Protein AF-A0A2S6R4U3-F1 (afdb_monomer_lite)

pLDDT: mean 77.29, std 13.21, range [31.88, 93.56]

Secondary structure (DSSP, 8-state):
-------------TTT---HHHHHHHHHHHHHHHHHHHHHHHHS--HHHHHHHHHHHHHHHHHHHHHHHHHHHHTGGGS-HHHHHHHHHHHHHHHHHTT-S-HHHHHHHHHHHHHHHHHHHHHT--S-GGGHHHHHHTT-------TTHHHHHHHHHHHHHHHHTTS--

Structure (mmCIF, N/CA/C/O backbone):
data_AF-A0A2S6R4U3-F1
#
_entry.id   AF-A0A2S6R4U3-F1
#
loop_
_atom_site.group_PDB
_atom_site.id
_atom_site.type_symbol
_atom_site.label_atom_id
_atom_site.label_alt_id
_atom_site.label_comp_id
_atom_site.label_asym_id
_atom_site.label_entity_id
_atom_site.label_seq_id
_atom_site.pdbx_PDB_ins_code
_atom_site.Cartn_x
_atom_site.Cartn_y
_atom_site.Cartn_z
_atom_site.occupancy
_atom_site.B_iso_or_equiv
_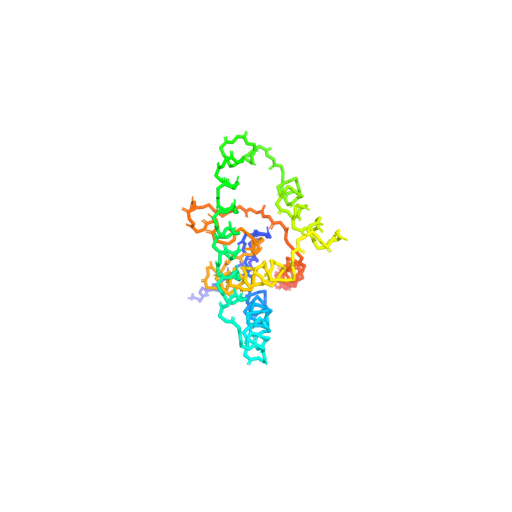atom_site.auth_seq_id
_atom_site.auth_comp_id
_atom_site.auth_asym_id
_atom_site.auth_atom_id
_atom_site.pdbx_PDB_model_num
ATOM 1 N N . MET A 1 1 ? -10.192 -17.487 46.327 1.00 31.88 1 MET A N 1
ATOM 2 C CA . MET A 1 1 ? -10.113 -16.227 45.561 1.00 31.88 1 MET A CA 1
ATOM 3 C C . MET A 1 1 ? -9.470 -16.550 44.224 1.00 31.88 1 MET A C 1
ATOM 5 O O . MET A 1 1 ? -8.256 -16.615 44.138 1.00 31.88 1 MET A O 1
ATOM 9 N N . THR A 1 2 ? -10.274 -16.887 43.222 1.00 35.16 2 THR A N 1
ATOM 10 C CA . THR A 1 2 ? -9.815 -17.095 41.843 1.00 35.16 2 THR A CA 1
ATOM 11 C C . THR A 1 2 ? -10.273 -15.881 41.056 1.00 35.16 2 THR A C 1
ATOM 13 O O . THR A 1 2 ? -11.458 -15.754 40.759 1.00 35.16 2 THR A O 1
ATOM 16 N N . GLU A 1 3 ? -9.352 -14.949 40.816 1.00 35.72 3 GLU A N 1
ATOM 17 C CA . GLU A 1 3 ? -9.583 -13.791 39.958 1.00 35.72 3 GLU A CA 1
ATOM 18 C C . GLU A 1 3 ? -9.960 -14.281 38.557 1.00 35.72 3 GLU A C 1
ATOM 20 O O . GLU A 1 3 ? -9.136 -14.820 37.818 1.00 35.72 3 GLU A O 1
ATOM 25 N N . SER A 1 4 ? -11.227 -14.107 38.181 1.00 36.34 4 SER A N 1
ATOM 26 C CA . SER A 1 4 ? -11.626 -14.157 36.783 1.00 36.34 4 SER A CA 1
ATOM 27 C C . SER A 1 4 ? -11.006 -12.942 36.102 1.00 36.34 4 SER A C 1
ATOM 29 O O . SER A 1 4 ? -11.525 -11.828 36.206 1.00 36.34 4 SER A O 1
ATOM 31 N N . VAL A 1 5 ? -9.877 -13.145 35.426 1.00 39.72 5 VAL A N 1
ATOM 32 C CA . VAL A 1 5 ? -9.269 -12.153 34.537 1.00 39.72 5 VAL A CA 1
ATOM 33 C C . VAL A 1 5 ? -10.202 -11.981 33.336 1.00 39.72 5 VAL A C 1
ATOM 35 O O . VAL A 1 5 ? -10.016 -12.562 32.269 1.00 39.72 5 VAL A O 1
ATOM 38 N N . GLY A 1 6 ? -11.261 -11.199 33.538 1.00 39.72 6 GLY A N 1
ATOM 39 C CA . GLY A 1 6 ? -12.131 -10.680 32.499 1.00 39.72 6 GLY A CA 1
ATOM 40 C C . GLY A 1 6 ? -11.353 -9.661 31.683 1.00 39.72 6 GLY A C 1
ATOM 41 O O . GLY A 1 6 ? -11.493 -8.454 31.866 1.00 39.72 6 GLY A O 1
ATOM 42 N N . THR A 1 7 ? -10.505 -10.141 30.777 1.00 41.16 7 THR A N 1
ATOM 43 C CA . THR A 1 7 ? -10.024 -9.301 29.685 1.00 41.16 7 THR A CA 1
ATOM 44 C C . THR A 1 7 ? -11.225 -9.048 28.788 1.00 41.16 7 THR A C 1
ATOM 46 O O . THR A 1 7 ? -11.660 -9.908 28.027 1.00 41.16 7 THR A O 1
ATOM 49 N N . LYS A 1 8 ? -11.824 -7.863 28.937 1.00 44.28 8 LYS A N 1
ATOM 50 C CA . LYS A 1 8 ? -12.808 -7.322 28.001 1.00 44.28 8 LYS A CA 1
ATOM 51 C C . LYS A 1 8 ? -12.129 -7.320 26.626 1.00 44.28 8 LYS A C 1
ATOM 53 O O . LYS A 1 8 ? -11.331 -6.433 26.333 1.00 44.28 8 LYS A O 1
ATOM 58 N N . ASN A 1 9 ? -12.361 -8.364 25.829 1.00 53.69 9 ASN A N 1
ATOM 59 C CA . ASN A 1 9 ? -11.807 -8.512 24.486 1.00 53.69 9 ASN A CA 1
ATOM 60 C C . ASN A 1 9 ? -12.477 -7.466 23.593 1.00 53.69 9 ASN A C 1
ATOM 62 O O . ASN A 1 9 ? -13.443 -7.755 22.905 1.00 53.69 9 ASN A O 1
ATOM 66 N N . SER A 1 10 ? -12.009 -6.222 23.661 1.00 61.38 10 SER A N 1
ATOM 67 C CA . SER A 1 10 ? -12.409 -5.161 22.747 1.00 61.38 10 SER A CA 1
ATOM 68 C C . SER A 1 10 ? -11.423 -5.130 21.590 1.00 61.38 10 SER A C 1
ATOM 70 O O . SER A 1 10 ? -10.214 -5.027 21.790 1.00 61.38 10 SER A O 1
ATOM 72 N N . TYR A 1 11 ? -11.951 -5.171 20.370 1.00 60.03 11 TYR A N 1
ATOM 73 C CA . TYR A 1 11 ? -11.194 -5.132 19.117 1.00 60.03 11 TYR A CA 1
ATOM 74 C C . TYR A 1 11 ? -10.374 -3.832 18.913 1.00 60.03 11 TYR A C 1
ATOM 76 O O . TYR A 1 11 ? -9.572 -3.718 17.988 1.00 60.03 11 TYR A O 1
ATOM 84 N N . GLY A 1 12 ? -10.548 -2.823 19.775 1.00 69.38 12 GLY A N 1
ATOM 85 C CA . GLY A 1 12 ? -9.866 -1.535 19.666 1.00 69.38 12 GLY A CA 1
ATOM 86 C C . GLY A 1 12 ? -10.467 -0.620 18.588 1.00 69.38 12 GLY A C 1
ATOM 87 O O . GLY A 1 12 ? -11.661 -0.683 18.254 1.00 69.38 12 GLY A O 1
ATOM 88 N N . LYS A 1 13 ? -9.654 0.307 18.064 1.00 75.19 13 LYS A N 1
ATOM 89 C CA . LYS A 1 13 ? -10.090 1.339 17.112 1.00 75.19 13 LYS A CA 1
ATOM 90 C C . LYS A 1 13 ? -9.928 0.860 15.668 1.00 75.19 13 LYS A C 1
ATOM 92 O O . LYS A 1 13 ? -8.813 0.640 15.197 1.00 75.19 13 LYS A O 1
ATOM 97 N N . LEU A 1 14 ? -11.049 0.792 14.946 1.00 71.19 14 LEU A N 1
ATOM 98 C CA . LEU A 1 14 ? -11.085 0.457 13.520 1.00 71.19 14 LEU A CA 1
ATOM 99 C C . LEU A 1 14 ? -10.210 1.429 12.711 1.00 71.19 14 LEU A C 1
ATOM 101 O O . LEU A 1 14 ? -10.216 2.636 12.968 1.00 71.19 14 LEU A O 1
ATOM 105 N N . GLY A 1 15 ? -9.450 0.912 11.745 1.00 65.25 15 GLY A N 1
ATOM 106 C CA . GLY A 1 15 ? -8.516 1.720 10.957 1.00 65.25 15 GLY A CA 1
ATOM 107 C C . GLY A 1 15 ? -7.185 2.011 11.650 1.00 65.25 15 GLY A C 1
ATOM 108 O O . GLY A 1 15 ? -6.356 2.718 11.086 1.00 65.25 15 GLY A O 1
ATOM 109 N N . ARG A 1 16 ? -6.967 1.494 12.864 1.00 71.25 16 ARG A N 1
ATOM 110 C CA . ARG A 1 16 ? -5.705 1.620 13.607 1.00 71.25 16 ARG A CA 1
ATOM 111 C C . ARG A 1 16 ? -5.246 0.274 14.150 1.00 71.25 16 ARG A C 1
ATOM 113 O O . ARG A 1 16 ? -4.087 -0.094 13.961 1.00 71.25 16 ARG A O 1
ATOM 120 N N . ASP A 1 17 ? -6.161 -0.428 14.803 1.00 75.88 17 ASP A N 1
ATOM 121 C CA . ASP A 1 17 ? -5.947 -1.724 15.431 1.00 75.88 17 ASP A CA 1
ATOM 122 C C . ASP A 1 17 ? -6.459 -2.836 14.497 1.00 75.88 17 ASP A C 1
ATOM 124 O O . ASP A 1 17 ? -7.393 -2.622 13.721 1.00 75.88 17 ASP A O 1
ATOM 128 N N . VAL A 1 18 ? -5.798 -3.994 14.526 1.00 78.19 18 VAL A N 1
ATOM 129 C CA . VAL A 1 18 ? -6.072 -5.131 13.636 1.00 78.19 18 VAL A CA 1
ATOM 130 C C . VAL A 1 18 ? -6.165 -6.414 14.449 1.00 78.19 18 VAL A C 1
ATOM 132 O O . VAL A 1 18 ? -5.306 -6.674 15.299 1.00 78.19 18 VAL A O 1
ATOM 135 N N . GLY A 1 19 ? -7.196 -7.212 14.185 1.00 80.69 19 GLY A N 1
ATOM 136 C CA . GLY A 1 19 ? -7.331 -8.547 14.745 1.00 80.69 19 GLY A CA 1
ATOM 137 C C . GLY A 1 19 ? -6.413 -9.562 14.067 1.00 80.69 19 GLY A C 1
ATOM 138 O O . GLY A 1 19 ? -5.579 -9.231 13.220 1.00 80.69 19 GLY A O 1
ATOM 139 N N . ILE A 1 20 ? -6.500 -10.822 14.483 1.00 83.56 20 ILE A N 1
ATOM 140 C CA . ILE A 1 20 ? -5.581 -11.852 13.997 1.00 83.56 20 ILE A CA 1
ATOM 141 C C . ILE A 1 20 ? -5.901 -12.237 12.553 1.00 83.56 20 ILE A C 1
ATOM 143 O O . ILE A 1 20 ? -4.976 -12.422 11.759 1.00 83.56 20 ILE A O 1
ATOM 147 N N . VAL A 1 21 ? -7.189 -12.279 12.198 1.00 83.19 21 VAL A N 1
ATOM 148 C CA . VAL A 1 21 ? -7.649 -12.619 10.846 1.00 83.19 21 VAL A CA 1
ATOM 149 C C . VAL A 1 21 ? -7.255 -11.512 9.876 1.00 83.19 21 VAL A C 1
ATOM 151 O O . VAL A 1 21 ? -6.610 -11.783 8.859 1.00 83.19 21 VAL A O 1
ATOM 154 N N . GLY A 1 22 ? -7.541 -10.255 10.232 1.00 80.12 22 GLY A N 1
ATOM 155 C CA . GLY A 1 22 ? -7.121 -9.091 9.453 1.00 80.12 22 GLY A CA 1
ATOM 156 C C . GLY A 1 22 ? -5.604 -9.016 9.255 1.00 80.12 22 GLY A C 1
ATOM 157 O O . GLY A 1 22 ? -5.134 -8.551 8.212 1.00 80.12 22 GLY A O 1
ATOM 158 N N . ARG A 1 23 ? -4.810 -9.511 10.216 1.00 84.56 23 ARG A N 1
ATOM 159 C CA . ARG A 1 23 ? -3.348 -9.585 10.090 1.00 84.56 23 ARG A CA 1
ATOM 160 C C . ARG A 1 23 ? -2.946 -10.590 9.016 1.00 84.56 23 ARG A C 1
ATOM 162 O O . ARG A 1 23 ? -2.276 -10.213 8.058 1.00 84.56 23 ARG A O 1
ATOM 169 N N . TRP A 1 24 ? -3.362 -11.847 9.154 1.00 87.38 24 TRP A N 1
ATOM 170 C CA . TRP A 1 24 ? -2.993 -12.913 8.216 1.00 87.38 24 TRP A CA 1
ATOM 171 C C . TRP A 1 24 ? -3.461 -12.628 6.789 1.00 87.38 24 TRP A C 1
ATOM 173 O O . TRP A 1 24 ? -2.694 -12.840 5.855 1.00 87.38 24 TRP A O 1
ATOM 183 N N . MET A 1 25 ? -4.652 -12.047 6.615 1.00 86.38 25 MET A N 1
ATOM 184 C CA . MET A 1 25 ? -5.132 -11.625 5.295 1.00 86.38 25 MET A CA 1
ATOM 185 C C . MET A 1 25 ? -4.185 -10.631 4.616 1.00 86.38 25 MET A C 1
ATOM 187 O O . MET A 1 25 ? -3.872 -10.796 3.439 1.00 86.38 25 MET A O 1
ATOM 191 N N . ARG A 1 26 ? -3.657 -9.641 5.348 1.00 87.44 26 ARG A N 1
ATOM 192 C CA . ARG A 1 26 ? -2.667 -8.697 4.799 1.00 87.44 26 ARG A CA 1
ATOM 193 C C . ARG A 1 26 ? -1.380 -9.401 4.374 1.00 87.44 26 ARG A C 1
ATOM 195 O O . ARG A 1 26 ? -0.830 -9.057 3.335 1.00 87.44 26 ARG A O 1
ATOM 202 N N . LEU A 1 27 ? -0.924 -10.402 5.129 1.00 89.31 27 LEU A N 1
ATOM 203 C CA . LEU A 1 27 ? 0.253 -11.188 4.752 1.00 89.31 27 LEU A CA 1
ATOM 204 C C . LEU A 1 27 ? 0.004 -12.001 3.474 1.00 89.31 27 LEU A C 1
ATOM 206 O O . LEU A 1 27 ? 0.838 -11.972 2.576 1.00 89.31 27 LEU A O 1
ATOM 210 N N . CYS A 1 28 ? -1.146 -12.672 3.364 1.00 91.06 28 CYS A N 1
ATOM 211 C CA . CYS A 1 28 ? -1.500 -13.462 2.183 1.00 91.06 28 CYS A CA 1
ATOM 212 C C . CYS A 1 28 ? -1.659 -12.586 0.934 1.00 91.06 28 CYS A C 1
ATOM 214 O O . CYS A 1 28 ? -1.054 -12.871 -0.096 1.00 91.06 28 CYS A O 1
ATOM 216 N N . VAL A 1 29 ? -2.427 -11.495 1.027 1.00 89.38 29 VAL A N 1
ATOM 217 C CA . VAL A 1 29 ? -2.643 -10.565 -0.094 1.00 89.38 29 VAL A CA 1
ATOM 218 C C . VAL A 1 29 ? -1.339 -9.862 -0.467 1.00 89.38 29 VAL A C 1
ATOM 220 O O . VAL A 1 29 ? -0.995 -9.784 -1.644 1.00 89.38 29 VAL A O 1
ATOM 223 N N . GLY A 1 30 ? -0.574 -9.397 0.524 1.00 89.62 30 GLY A N 1
ATOM 224 C CA . GLY A 1 30 ? 0.719 -8.764 0.292 1.00 89.62 30 GLY A CA 1
ATOM 225 C C . GLY A 1 30 ? 1.717 -9.708 -0.375 1.00 89.62 30 GLY A C 1
ATOM 226 O O . GLY A 1 30 ? 2.343 -9.340 -1.366 1.00 89.62 30 GLY A O 1
ATOM 227 N N . GLY A 1 31 ? 1.803 -10.949 0.111 1.00 91.12 31 GLY A N 1
ATOM 228 C CA . GLY A 1 31 ? 2.629 -11.999 -0.480 1.00 91.12 31 GLY A CA 1
ATOM 229 C C . GLY A 1 31 ? 2.212 -12.352 -1.908 1.00 91.12 31 GLY A C 1
ATOM 230 O O . GLY A 1 31 ? 3.076 -12.478 -2.769 1.00 91.12 31 GLY A O 1
ATOM 231 N N . ALA A 1 32 ? 0.909 -12.437 -2.190 1.00 92.25 32 ALA A N 1
ATOM 232 C CA . ALA A 1 32 ? 0.401 -12.694 -3.536 1.00 92.25 32 ALA A CA 1
ATOM 233 C C . ALA A 1 32 ? 0.758 -11.566 -4.519 1.00 92.25 32 ALA A C 1
ATOM 235 O O . ALA A 1 32 ? 1.176 -11.844 -5.641 1.00 92.25 32 ALA A O 1
ATOM 236 N N . LEU A 1 33 ? 0.656 -10.301 -4.097 1.00 91.75 33 LEU A N 1
ATOM 237 C CA . LEU A 1 33 ? 1.026 -9.152 -4.929 1.00 91.75 33 LEU A CA 1
ATOM 238 C C . LEU A 1 33 ? 2.528 -9.112 -5.221 1.00 91.75 33 LEU A C 1
ATOM 240 O O . LEU A 1 33 ? 2.927 -9.000 -6.379 1.00 91.75 33 LEU A O 1
ATOM 244 N N . VAL A 1 34 ? 3.364 -9.246 -4.186 1.00 93.12 34 VAL A N 1
ATOM 245 C CA . VAL A 1 34 ? 4.827 -9.273 -4.348 1.00 93.12 34 VAL A CA 1
ATOM 246 C C . VAL A 1 34 ? 5.246 -10.470 -5.203 1.00 93.12 34 VAL A C 1
ATOM 248 O O . VAL A 1 34 ? 6.003 -10.310 -6.159 1.00 93.12 34 VAL A O 1
ATOM 251 N N . GLY A 1 35 ? 4.710 -11.655 -4.907 1.00 91.38 35 GLY A N 1
ATOM 252 C CA . GLY A 1 35 ? 4.970 -12.879 -5.659 1.00 91.38 35 GLY A CA 1
ATOM 253 C C . GLY A 1 35 ? 4.547 -12.769 -7.122 1.00 91.38 35 GLY A C 1
ATOM 254 O O . GLY A 1 35 ? 5.308 -13.170 -7.995 1.00 91.38 35 GLY A O 1
ATOM 255 N N . GLY A 1 36 ? 3.393 -12.160 -7.407 1.00 90.88 36 GLY A N 1
ATOM 256 C CA . GLY A 1 36 ? 2.922 -11.921 -8.771 1.00 90.88 36 GLY A CA 1
ATOM 257 C C . GLY A 1 36 ? 3.851 -11.007 -9.572 1.00 90.88 36 GLY A C 1
ATOM 258 O O . GLY A 1 36 ? 4.158 -11.306 -10.725 1.00 90.88 36 GLY A O 1
ATOM 259 N N . VAL A 1 37 ? 4.360 -9.929 -8.964 1.00 91.00 37 VAL A N 1
ATOM 260 C CA . VAL A 1 37 ? 5.330 -9.033 -9.619 1.00 91.00 37 VAL A CA 1
ATOM 261 C C . VAL A 1 37 ? 6.660 -9.748 -9.876 1.00 91.00 37 VAL A C 1
ATOM 263 O O . VAL A 1 37 ? 7.194 -9.654 -10.980 1.00 91.00 37 VAL A O 1
ATOM 266 N N . ILE A 1 38 ? 7.173 -10.502 -8.898 1.00 90.69 38 ILE A N 1
ATOM 267 C CA . ILE A 1 38 ? 8.417 -11.276 -9.045 1.00 90.69 38 ILE A CA 1
ATOM 268 C C . ILE A 1 38 ? 8.267 -12.350 -10.127 1.00 90.69 38 ILE A C 1
ATOM 270 O O . ILE A 1 38 ? 9.152 -12.503 -10.964 1.00 90.69 38 ILE A O 1
ATOM 274 N N . TYR A 1 39 ? 7.144 -13.068 -10.137 1.00 91.31 39 TYR A N 1
ATOM 275 C CA . TYR A 1 39 ? 6.859 -14.101 -11.128 1.00 91.31 39 TYR A CA 1
ATOM 276 C C . TYR A 1 39 ? 6.845 -13.528 -12.548 1.00 91.31 39 TYR A C 1
ATOM 278 O O . TYR A 1 39 ? 7.487 -14.078 -13.439 1.00 91.31 39 TYR A O 1
ATOM 286 N N . GLN A 1 40 ? 6.198 -12.376 -12.748 1.00 87.06 40 GLN A N 1
ATOM 287 C CA . GLN A 1 40 ? 6.199 -11.700 -14.047 1.00 87.06 40 GLN A CA 1
ATOM 288 C C . GLN A 1 40 ? 7.601 -11.236 -14.460 1.00 87.06 40 GLN A C 1
ATOM 290 O O . GLN A 1 40 ? 8.004 -11.438 -15.603 1.00 87.06 40 GLN A O 1
ATOM 295 N N . ALA A 1 41 ? 8.381 -10.677 -13.531 1.00 86.62 41 ALA A N 1
ATOM 296 C CA . ALA A 1 41 ? 9.765 -10.289 -13.805 1.00 86.62 41 ALA A CA 1
ATOM 297 C C . ALA A 1 41 ? 10.660 -11.492 -14.166 1.00 86.62 41 ALA A C 1
ATOM 299 O O . ALA A 1 41 ? 11.582 -11.350 -14.966 1.00 86.62 41 ALA A O 1
ATOM 300 N N . ALA A 1 42 ? 10.379 -12.672 -13.604 1.00 88.38 42 ALA A N 1
ATOM 301 C CA . ALA A 1 42 ? 11.098 -13.907 -13.905 1.00 88.38 42 ALA A CA 1
ATOM 302 C C . ALA A 1 42 ? 10.720 -14.508 -15.270 1.00 88.38 42 ALA A C 1
ATOM 304 O O . ALA A 1 42 ? 11.579 -15.089 -15.930 1.00 88.38 42 ALA A O 1
ATOM 305 N N . LEU A 1 43 ? 9.462 -14.363 -15.704 1.00 88.44 43 LEU A N 1
ATOM 306 C CA . LEU A 1 43 ? 9.006 -14.833 -17.018 1.00 88.44 43 LEU A CA 1
ATOM 307 C C . LEU A 1 43 ? 9.580 -14.008 -18.173 1.00 88.44 43 LEU A C 1
ATOM 309 O O . LEU A 1 43 ? 9.879 -14.555 -19.232 1.00 88.44 43 LEU A O 1
ATOM 313 N N . THR A 1 44 ? 9.743 -12.700 -17.976 1.00 82.38 44 THR A N 1
ATOM 314 C CA . THR A 1 44 ? 10.296 -11.789 -18.987 1.00 82.38 44 THR A CA 1
ATOM 315 C C . THR A 1 44 ? 11.499 -11.035 -18.417 1.00 82.38 44 THR A C 1
ATOM 317 O O . THR A 1 44 ? 11.379 -9.852 -18.080 1.00 82.38 44 THR A O 1
ATOM 320 N N . PRO A 1 45 ? 12.660 -11.702 -18.275 1.00 80.25 45 PRO A N 1
ATOM 321 C CA . PRO A 1 45 ? 13.838 -11.093 -17.679 1.00 80.25 45 PRO A CA 1
ATOM 322 C C . PRO A 1 45 ? 14.365 -9.982 -18.589 1.00 80.25 45 PRO A C 1
ATOM 324 O O . PRO A 1 45 ? 14.858 -10.224 -19.689 1.00 80.25 45 PRO A O 1
ATOM 327 N N . SER A 1 46 ? 14.252 -8.743 -18.120 1.00 88.19 46 SER A N 1
ATOM 328 C CA . SER A 1 46 ? 14.751 -7.558 -18.811 1.00 88.19 46 SER A CA 1
ATOM 329 C C . SER A 1 46 ? 15.382 -6.607 -17.805 1.00 88.19 46 SER A C 1
ATOM 331 O O . SER A 1 46 ? 14.720 -6.125 -16.885 1.00 88.19 46 SER A O 1
ATOM 333 N N . THR A 1 47 ? 16.672 -6.319 -17.985 1.00 87.88 47 THR A N 1
ATOM 334 C CA . THR A 1 47 ? 17.423 -5.429 -17.093 1.00 87.88 47 THR A CA 1
ATOM 335 C C . THR A 1 47 ? 16.815 -4.032 -17.068 1.00 87.88 47 THR A C 1
ATOM 337 O O . THR A 1 47 ? 16.698 -3.447 -15.995 1.00 87.88 47 THR A O 1
ATOM 340 N N . THR A 1 48 ? 16.362 -3.526 -18.222 1.00 88.94 48 THR A N 1
ATOM 341 C CA . THR A 1 48 ? 15.731 -2.203 -18.325 1.00 88.94 48 THR A CA 1
ATOM 342 C C . THR A 1 48 ? 14.404 -2.160 -17.573 1.00 88.94 48 THR A C 1
ATOM 344 O O . THR A 1 48 ? 14.191 -1.254 -16.769 1.00 88.94 48 THR A O 1
ATOM 347 N N . ALA A 1 49 ? 13.557 -3.181 -17.737 1.00 85.50 49 ALA A N 1
ATOM 348 C CA . ALA A 1 49 ? 12.279 -3.275 -17.032 1.00 85.50 49 ALA A CA 1
ATOM 349 C C . ALA A 1 49 ? 12.466 -3.382 -15.510 1.00 85.50 49 ALA A C 1
ATOM 351 O O . ALA A 1 49 ? 11.731 -2.754 -14.752 1.00 85.50 49 ALA A O 1
ATOM 352 N N . ILE A 1 50 ? 13.478 -4.129 -15.053 1.00 88.56 50 ILE A N 1
ATOM 353 C CA . ILE A 1 50 ? 13.813 -4.243 -13.627 1.00 88.56 50 ILE A CA 1
ATOM 354 C C . ILE A 1 50 ? 14.302 -2.897 -13.078 1.00 88.56 50 ILE A C 1
ATOM 356 O O . ILE A 1 50 ? 13.874 -2.489 -11.997 1.00 88.56 50 ILE A O 1
ATOM 360 N N . THR A 1 51 ? 15.161 -2.180 -13.811 1.00 90.44 51 THR A N 1
ATOM 361 C CA . THR A 1 51 ? 15.618 -0.849 -13.385 1.00 90.44 51 THR A CA 1
ATOM 362 C C . THR A 1 51 ? 14.485 0.172 -13.345 1.00 90.44 51 THR A C 1
ATOM 364 O O . THR A 1 51 ? 14.382 0.912 -12.370 1.00 90.44 51 THR A O 1
ATOM 367 N N . GLU A 1 52 ? 13.594 0.189 -14.339 1.00 89.81 52 GLU A N 1
ATOM 368 C CA . GLU A 1 52 ? 12.415 1.062 -14.335 1.00 89.81 52 GLU A CA 1
ATOM 369 C C . GLU A 1 52 ? 11.481 0.739 -13.170 1.00 89.81 52 GLU A C 1
ATOM 371 O O . GLU A 1 52 ? 11.052 1.643 -12.455 1.00 89.81 52 GLU A O 1
ATOM 376 N N . LEU A 1 53 ? 11.210 -0.548 -12.931 1.00 91.31 53 LEU A N 1
ATOM 377 C CA . LEU A 1 53 ? 10.406 -1.007 -11.802 1.00 91.31 53 LEU A CA 1
ATOM 378 C C . LEU A 1 53 ? 11.001 -0.525 -10.474 1.00 91.31 53 LEU A C 1
ATOM 380 O O . LEU A 1 53 ? 10.274 0.003 -9.633 1.00 91.31 53 LEU A O 1
ATOM 384 N N . ALA A 1 54 ? 12.316 -0.669 -10.294 1.00 90.81 54 ALA A N 1
ATOM 385 C CA . ALA A 1 54 ? 13.013 -0.222 -9.092 1.00 90.81 54 ALA A CA 1
ATOM 386 C C . ALA A 1 54 ? 12.930 1.302 -8.912 1.00 90.81 54 ALA A C 1
ATOM 388 O O . ALA A 1 54 ? 12.671 1.773 -7.803 1.00 90.81 54 ALA A O 1
ATOM 389 N N . LEU A 1 55 ? 13.091 2.075 -9.991 1.00 93.56 55 LEU A N 1
ATOM 390 C CA . LEU A 1 55 ? 12.974 3.535 -9.966 1.00 93.56 55 LEU A CA 1
ATOM 391 C C . LEU A 1 55 ? 11.548 3.990 -9.646 1.00 93.56 55 LEU A C 1
ATOM 393 O O . LEU A 1 55 ? 11.364 4.839 -8.776 1.00 93.56 55 LEU A O 1
ATOM 397 N N . TYR A 1 56 ? 10.531 3.406 -10.283 1.00 92.19 56 TYR A N 1
ATOM 398 C CA . TYR A 1 56 ? 9.130 3.715 -9.993 1.00 92.19 56 TYR A CA 1
ATOM 399 C C . TYR A 1 56 ? 8.729 3.306 -8.579 1.00 92.19 56 TYR A C 1
ATOM 401 O O . TYR A 1 56 ? 7.996 4.038 -7.908 1.00 92.19 56 TYR A O 1
ATOM 409 N N . PHE A 1 57 ? 9.233 2.171 -8.094 1.00 91.06 57 PHE A N 1
ATOM 410 C CA . PHE A 1 57 ? 9.023 1.743 -6.719 1.00 91.06 57 PHE A CA 1
ATOM 411 C C . PHE A 1 57 ? 9.656 2.739 -5.746 1.00 91.06 57 PHE A C 1
ATOM 413 O O . PHE A 1 57 ? 8.977 3.196 -4.831 1.00 91.06 57 PHE A O 1
ATOM 420 N N . ALA A 1 58 ? 10.911 3.141 -5.969 1.00 90.75 58 ALA A N 1
ATOM 421 C CA . ALA A 1 58 ? 11.597 4.135 -5.145 1.00 90.75 58 ALA A CA 1
ATOM 422 C C . ALA A 1 58 ? 10.890 5.501 -5.179 1.00 90.75 58 ALA A C 1
ATOM 424 O O . ALA A 1 58 ? 10.707 6.129 -4.135 1.00 90.75 58 ALA A O 1
ATOM 425 N N . ALA A 1 59 ? 10.427 5.935 -6.353 1.00 90.12 59 ALA A N 1
ATOM 426 C CA . ALA A 1 59 ? 9.657 7.163 -6.512 1.00 90.12 59 ALA A CA 1
ATOM 427 C C . ALA A 1 59 ? 8.334 7.102 -5.734 1.00 90.12 59 ALA A C 1
ATOM 429 O O . ALA A 1 59 ? 8.016 8.030 -4.996 1.00 90.12 59 ALA A O 1
ATOM 430 N N . THR A 1 60 ? 7.597 5.992 -5.826 1.00 87.00 60 THR A N 1
ATOM 431 C CA . THR A 1 60 ? 6.343 5.776 -5.080 1.00 87.00 60 THR A CA 1
ATOM 432 C C . THR A 1 60 ? 6.600 5.733 -3.572 1.00 87.00 60 THR A C 1
ATOM 434 O O . THR A 1 60 ? 5.910 6.395 -2.793 1.00 87.00 60 THR A O 1
ATOM 437 N N . LEU A 1 61 ? 7.648 5.012 -3.165 1.00 86.94 61 LEU A N 1
ATOM 438 C CA . LEU A 1 61 ? 8.102 4.894 -1.784 1.00 86.94 61 LEU A CA 1
ATOM 439 C C . LEU A 1 61 ? 8.505 6.245 -1.191 1.00 86.94 61 LEU A C 1
ATOM 441 O O . LEU A 1 61 ? 8.301 6.437 -0.001 1.00 86.94 61 LEU A O 1
ATOM 445 N N . GLY A 1 62 ? 9.052 7.170 -1.984 1.00 84.75 62 GLY A N 1
ATOM 446 C CA . GLY A 1 62 ? 9.371 8.533 -1.554 1.00 84.75 62 GLY A CA 1
ATOM 447 C C . GLY A 1 62 ? 8.170 9.483 -1.591 1.00 84.75 62 GLY A C 1
ATOM 448 O O . GLY A 1 62 ? 7.981 10.281 -0.670 1.00 84.75 62 GLY A O 1
ATOM 449 N N . ALA A 1 63 ? 7.325 9.374 -2.618 1.00 85.62 63 ALA A N 1
ATOM 450 C CA . ALA A 1 63 ? 6.186 10.259 -2.840 1.00 85.62 63 ALA A CA 1
ATOM 451 C C . ALA A 1 63 ? 5.134 10.147 -1.731 1.00 85.62 63 ALA A C 1
ATOM 453 O O . ALA A 1 63 ? 4.678 11.172 -1.229 1.00 85.62 63 ALA A O 1
ATOM 454 N N . TYR A 1 64 ? 4.778 8.933 -1.295 1.00 80.38 64 TYR A N 1
ATOM 455 C CA . TYR A 1 64 ? 3.769 8.744 -0.243 1.00 80.38 64 TYR A CA 1
ATOM 456 C C . TYR A 1 64 ? 4.188 9.342 1.113 1.00 80.38 64 TYR A C 1
ATOM 458 O O . TYR A 1 64 ? 3.410 10.110 1.687 1.00 80.38 64 TYR A O 1
ATOM 466 N N . PRO A 1 65 ? 5.403 9.082 1.637 1.00 80.06 65 PRO A N 1
ATOM 467 C CA . PRO A 1 65 ? 5.913 9.753 2.825 1.00 80.06 65 PRO A CA 1
ATOM 468 C C . PRO A 1 65 ? 6.019 11.266 2.655 1.00 80.06 65 PRO A C 1
ATOM 470 O O . PRO A 1 65 ? 5.562 11.989 3.537 1.00 80.06 65 PRO A O 1
ATOM 473 N N . ALA A 1 66 ? 6.547 11.759 1.530 1.00 82.06 66 ALA A N 1
ATOM 474 C CA . ALA A 1 66 ? 6.662 13.195 1.277 1.00 82.06 66 ALA A CA 1
ATOM 475 C C . ALA A 1 66 ? 5.288 13.884 1.261 1.00 82.06 66 ALA A C 1
ATOM 477 O O . ALA A 1 66 ? 5.091 14.888 1.947 1.00 82.06 66 ALA A O 1
ATOM 4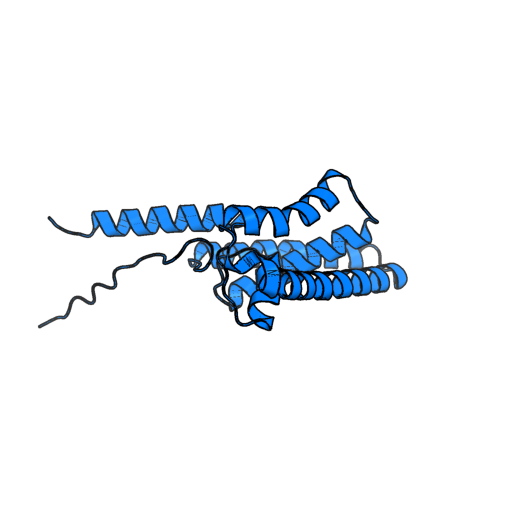78 N N . ALA A 1 67 ? 4.310 13.302 0.563 1.00 79.12 67 ALA A N 1
ATOM 479 C CA . ALA A 1 67 ? 2.932 13.777 0.551 1.00 79.12 67 ALA A CA 1
ATOM 480 C C . ALA A 1 67 ? 2.331 13.741 1.961 1.00 79.12 67 ALA A C 1
ATOM 482 O O . ALA A 1 67 ? 1.769 14.733 2.415 1.00 79.12 67 ALA A O 1
ATOM 483 N N . SER A 1 68 ? 2.509 12.644 2.701 1.00 73.38 68 SER A N 1
ATOM 484 C CA . SER A 1 68 ? 2.003 12.530 4.074 1.00 73.38 68 SER A CA 1
ATOM 485 C C . SER A 1 68 ? 2.655 13.523 5.047 1.00 73.38 68 SER A C 1
ATOM 487 O O . SER A 1 68 ? 1.991 13.987 5.970 1.00 73.38 68 SER A O 1
ATOM 489 N N . LEU A 1 69 ? 3.916 13.906 4.825 1.00 76.31 69 LEU A N 1
ATOM 490 C CA . LEU A 1 69 ? 4.635 14.928 5.589 1.00 76.31 69 LEU A CA 1
ATOM 491 C C . LEU A 1 69 ? 4.096 16.329 5.306 1.00 76.31 69 LEU A C 1
ATOM 493 O O . LEU A 1 69 ? 3.762 17.069 6.234 1.00 76.31 69 LEU A O 1
ATOM 497 N N . LEU A 1 70 ? 4.001 16.679 4.022 1.00 76.69 70 LEU A N 1
ATOM 498 C CA . LEU A 1 70 ? 3.512 17.974 3.551 1.00 76.69 70 LEU A CA 1
ATOM 499 C C . LEU A 1 70 ? 2.049 18.186 3.949 1.00 76.69 70 LEU A C 1
ATOM 501 O O . LEU A 1 70 ? 1.712 19.182 4.592 1.00 76.69 70 LEU A O 1
ATOM 505 N N . LEU A 1 71 ? 1.186 17.212 3.652 1.00 71.12 71 LEU A N 1
ATOM 506 C CA . LEU A 1 71 ? -0.228 17.264 4.017 1.00 71.12 71 LEU A CA 1
ATOM 507 C C . LEU A 1 71 ? -0.439 17.079 5.524 1.00 71.12 71 LEU A C 1
ATOM 509 O O . LEU A 1 71 ? -1.377 17.648 6.082 1.00 71.12 71 LEU A O 1
ATOM 513 N N . GLY A 1 72 ? 0.427 16.315 6.196 1.00 65.25 72 GLY A N 1
ATOM 514 C CA . GLY A 1 72 ? 0.405 16.087 7.642 1.00 65.25 72 GLY A CA 1
ATOM 515 C C . GLY A 1 72 ? 0.583 17.371 8.436 1.00 65.25 72 GLY A C 1
ATOM 516 O O . GLY A 1 72 ? -0.141 17.597 9.406 1.00 65.25 72 GLY A O 1
ATOM 517 N N . ARG A 1 73 ? 1.499 18.233 7.980 1.00 63.16 73 ARG A N 1
ATOM 518 C CA . ARG A 1 73 ? 1.747 19.551 8.574 1.00 63.16 73 ARG A CA 1
ATOM 519 C C . ARG A 1 73 ? 0.644 20.569 8.280 1.00 63.16 73 ARG A C 1
ATOM 521 O O . ARG A 1 73 ? 0.389 21.412 9.131 1.00 63.16 73 ARG A O 1
ATOM 528 N N . LEU A 1 74 ? 0.002 20.505 7.111 1.00 61.06 74 LEU A N 1
ATOM 529 C CA . LEU A 1 74 ? -0.907 21.566 6.655 1.00 61.06 74 LEU A CA 1
ATOM 530 C C . LEU A 1 74 ? -2.400 21.273 6.884 1.00 61.06 74 LEU A C 1
ATOM 532 O O . LEU A 1 74 ? -3.139 22.180 7.259 1.00 61.06 74 LEU A O 1
ATOM 536 N N . PHE A 1 75 ? -2.864 20.036 6.679 1.00 61.62 75 PHE A N 1
ATOM 537 C CA . PHE A 1 75 ? -4.304 19.758 6.560 1.00 61.62 75 PHE A CA 1
ATOM 538 C C . PHE A 1 75 ? -4.781 18.493 7.276 1.00 61.62 75 PHE A C 1
ATOM 540 O O . PHE A 1 75 ? -5.846 18.521 7.898 1.00 61.62 75 PHE A O 1
ATOM 547 N N . LEU A 1 76 ? -4.014 17.396 7.263 1.00 58.22 76 LEU A N 1
ATOM 548 C CA . LEU A 1 76 ? -4.528 16.095 7.713 1.00 58.22 76 LEU A CA 1
ATOM 549 C C . LEU A 1 76 ? -4.973 16.123 9.176 1.00 58.22 76 LEU A C 1
ATOM 551 O O . LEU A 1 76 ? -6.020 15.564 9.478 1.00 58.22 76 LEU A O 1
ATOM 555 N N . ALA A 1 77 ? -4.269 16.825 10.071 1.00 61.81 77 ALA A N 1
ATOM 556 C CA . ALA A 1 77 ? -4.618 16.886 11.494 1.00 61.81 77 ALA A CA 1
ATOM 557 C C . ALA A 1 77 ? -6.067 17.344 11.763 1.00 61.81 77 ALA A C 1
ATOM 559 O O . ALA A 1 77 ? -6.691 16.836 12.693 1.00 61.81 77 ALA A O 1
ATOM 560 N N . LYS A 1 78 ? -6.622 18.228 10.920 1.00 65.44 78 LYS A N 1
ATOM 561 C CA . LYS A 1 78 ? -7.992 18.759 11.050 1.00 65.44 78 LYS A CA 1
ATOM 562 C C . LYS A 1 78 ? -9.041 17.981 10.246 1.00 65.44 78 LYS A C 1
ATOM 564 O O . LYS A 1 78 ? -10.233 18.193 10.434 1.00 65.44 78 LYS A O 1
ATOM 569 N N . MET A 1 79 ? -8.619 17.089 9.349 1.00 67.69 79 MET A N 1
ATOM 570 C CA . MET A 1 79 ? -9.520 16.352 8.459 1.00 67.69 79 MET A CA 1
ATOM 571 C C . MET A 1 79 ? -10.094 15.111 9.142 1.00 67.69 79 MET A C 1
ATOM 573 O O . MET A 1 79 ? -9.371 14.378 9.827 1.00 67.69 79 MET A O 1
ATOM 577 N N . ASN A 1 80 ? -11.380 14.846 8.896 1.00 72.94 80 ASN A N 1
ATOM 578 C CA . ASN A 1 80 ? -12.025 13.598 9.295 1.00 72.94 80 ASN A CA 1
ATOM 579 C C . ASN A 1 80 ? -11.431 12.398 8.526 1.00 72.94 80 ASN A C 1
ATOM 581 O O . ASN A 1 80 ? -10.794 12.545 7.480 1.00 72.94 80 ASN A O 1
ATOM 585 N N . THR A 1 81 ? -11.631 11.188 9.046 1.00 70.00 81 THR A N 1
ATOM 586 C CA . THR A 1 81 ? -11.034 9.961 8.495 1.00 70.00 81 THR A CA 1
ATOM 587 C C . THR A 1 81 ? -11.407 9.693 7.030 1.00 70.00 81 THR A C 1
ATOM 589 O O . THR A 1 81 ? -10.573 9.202 6.267 1.00 70.00 81 THR A O 1
ATOM 592 N N . TRP A 1 82 ? -12.623 10.050 6.612 1.00 70.69 82 TRP A N 1
ATOM 593 C CA . TRP A 1 82 ? -13.091 9.869 5.235 1.00 70.69 82 TRP A CA 1
ATOM 594 C C . TRP A 1 82 ? -12.351 10.762 4.246 1.00 70.69 82 TRP A C 1
ATOM 596 O O . TRP A 1 82 ? -11.909 10.288 3.204 1.00 70.69 82 TRP A O 1
ATOM 606 N N . LEU A 1 83 ? -12.142 12.030 4.594 1.00 73.31 83 LEU A N 1
ATOM 607 C CA . LEU A 1 83 ? -11.448 12.970 3.724 1.00 73.31 83 LEU A CA 1
ATOM 608 C C . LEU A 1 83 ? -9.956 12.629 3.615 1.00 73.31 83 LEU A C 1
ATOM 610 O O . LEU A 1 83 ? -9.389 12.710 2.530 1.00 73.31 83 LEU A O 1
ATOM 614 N N . ARG A 1 84 ? -9.331 12.152 4.705 1.00 71.69 84 ARG A N 1
ATOM 615 C CA . ARG A 1 84 ? -7.961 11.604 4.648 1.00 71.69 84 ARG A CA 1
ATOM 616 C C . ARG A 1 84 ? -7.876 10.401 3.712 1.00 71.69 84 ARG A C 1
ATOM 618 O O . ARG A 1 84 ? -6.950 10.310 2.919 1.00 71.69 84 ARG A O 1
ATOM 625 N N . THR A 1 85 ? -8.856 9.503 3.795 1.00 72.44 85 THR A N 1
ATOM 626 C CA . THR A 1 85 ? -8.949 8.329 2.920 1.00 72.44 85 THR A CA 1
ATOM 627 C C . THR A 1 85 ? -9.078 8.748 1.459 1.00 72.44 85 THR A C 1
ATOM 629 O O . THR A 1 85 ? -8.299 8.294 0.631 1.00 72.44 85 THR A O 1
ATOM 632 N N . ALA A 1 86 ? -9.998 9.666 1.152 1.00 77.25 86 ALA A N 1
ATOM 633 C CA . ALA A 1 86 ? -10.206 10.160 -0.204 1.00 77.25 86 ALA A CA 1
ATOM 634 C C . ALA A 1 86 ? -8.934 10.792 -0.778 1.00 77.25 86 ALA A C 1
ATOM 636 O O . ALA A 1 86 ? -8.539 10.461 -1.885 1.00 77.25 86 ALA A O 1
ATOM 637 N N . VAL A 1 87 ? -8.240 11.640 -0.018 1.00 78.31 87 VAL A N 1
ATOM 638 C CA . VAL A 1 87 ? -7.022 12.308 -0.502 1.00 78.31 87 VAL A CA 1
ATOM 639 C C . VAL A 1 87 ? -5.876 11.330 -0.766 1.00 78.31 87 VAL A C 1
ATOM 641 O O . VAL A 1 87 ? -5.109 11.528 -1.703 1.00 78.31 87 VAL A O 1
ATOM 644 N N . LEU A 1 88 ? -5.757 10.275 0.038 1.00 76.94 88 LEU A N 1
ATOM 645 C CA . LEU A 1 88 ? -4.682 9.294 -0.100 1.00 76.94 88 LEU A CA 1
ATOM 646 C C . LEU A 1 88 ? -4.984 8.227 -1.156 1.00 76.94 88 LEU A C 1
ATOM 648 O O . LEU A 1 88 ? -4.070 7.765 -1.832 1.00 76.94 88 LEU A O 1
ATOM 652 N N . LEU A 1 89 ? -6.254 7.844 -1.302 1.00 79.44 89 LEU A N 1
ATOM 653 C CA . LEU A 1 89 ? -6.681 6.782 -2.206 1.00 79.44 89 LEU A CA 1
ATOM 654 C C . LEU A 1 89 ? -7.083 7.309 -3.589 1.00 79.44 89 LEU A C 1
ATOM 656 O O . LEU A 1 89 ? -6.924 6.587 -4.566 1.00 79.44 89 LEU A O 1
ATOM 660 N N . ALA A 1 90 ? -7.571 8.549 -3.713 1.00 81.81 90 ALA A N 1
ATOM 661 C CA . ALA A 1 90 ? -8.014 9.097 -4.998 1.00 81.81 90 ALA A CA 1
ATOM 662 C C . ALA A 1 90 ? -6.907 9.144 -6.063 1.00 81.81 90 ALA A C 1
ATOM 664 O O . ALA A 1 90 ? -7.195 8.744 -7.189 1.00 81.81 90 ALA A O 1
ATOM 665 N N . PRO A 1 91 ? -5.653 9.548 -5.765 1.00 83.38 91 PRO A N 1
ATOM 666 C CA . PRO A 1 91 ? -4.583 9.506 -6.760 1.00 83.38 91 PRO A CA 1
ATOM 667 C C . PRO A 1 91 ? -4.317 8.080 -7.248 1.00 83.38 91 PRO A C 1
ATOM 669 O O . PRO A 1 91 ? -4.179 7.847 -8.444 1.00 83.38 91 PRO A O 1
ATOM 672 N N . LEU A 1 92 ? -4.316 7.115 -6.325 1.00 84.56 92 LEU A N 1
ATOM 673 C CA . LEU A 1 92 ? -4.137 5.702 -6.643 1.00 84.56 92 LEU A CA 1
ATOM 674 C C . LEU A 1 92 ? -5.283 5.177 -7.518 1.00 84.56 92 LEU A C 1
ATOM 676 O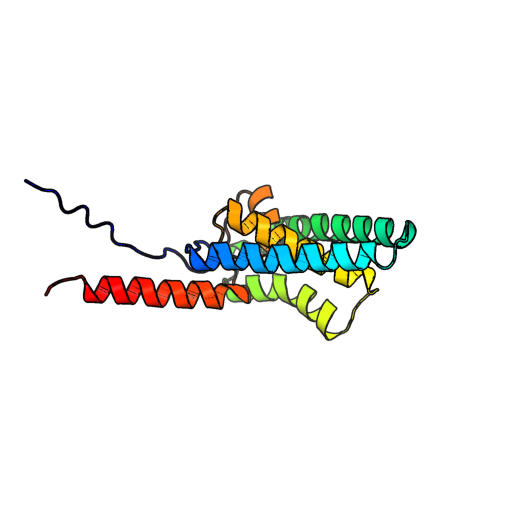 O . LEU A 1 92 ? -5.046 4.552 -8.548 1.00 84.56 92 LEU A O 1
ATOM 680 N N . ALA A 1 93 ? -6.524 5.468 -7.128 1.00 84.19 93 ALA A N 1
ATOM 681 C CA . ALA A 1 93 ? -7.715 5.083 -7.871 1.00 84.19 93 ALA A CA 1
ATOM 682 C C . ALA A 1 93 ? -7.733 5.710 -9.271 1.00 84.19 93 ALA A C 1
ATOM 684 O O . ALA A 1 93 ? -8.070 5.025 -10.229 1.00 84.19 93 ALA A O 1
ATOM 685 N N . ALA A 1 94 ? -7.319 6.973 -9.407 1.00 85.69 94 ALA A N 1
ATOM 686 C CA . ALA A 1 94 ? -7.216 7.648 -10.695 1.00 85.69 94 ALA A CA 1
ATOM 687 C C . ALA A 1 94 ? -6.166 6.992 -11.602 1.00 85.69 94 ALA A C 1
ATOM 689 O O . ALA A 1 94 ? -6.445 6.768 -12.777 1.00 85.69 94 ALA A O 1
ATOM 690 N N . VAL A 1 95 ? -4.996 6.626 -11.062 1.00 87.25 95 VAL A N 1
ATOM 691 C CA . VAL A 1 95 ? -3.962 5.915 -11.831 1.00 87.25 95 VAL A CA 1
ATOM 692 C C . VAL A 1 95 ? -4.520 4.626 -12.432 1.00 87.25 95 VAL A C 1
ATOM 694 O O . VAL A 1 95 ? -4.397 4.424 -13.636 1.00 87.25 95 VAL A O 1
ATOM 697 N N . PHE A 1 96 ? -5.204 3.801 -11.636 1.00 85.56 96 PHE A N 1
ATOM 698 C CA . PHE A 1 96 ? -5.765 2.542 -12.131 1.00 85.56 96 PHE A CA 1
ATOM 699 C C . PHE A 1 96 ? -7.001 2.724 -13.025 1.00 85.56 96 PHE A C 1
ATOM 701 O O . PHE A 1 96 ? -7.128 2.023 -14.024 1.00 85.56 96 PHE A O 1
ATOM 708 N N . ALA A 1 97 ? -7.903 3.655 -12.702 1.00 87.31 97 ALA A N 1
ATOM 709 C CA . ALA A 1 97 ? -9.141 3.866 -13.457 1.00 87.31 97 ALA A CA 1
ATOM 710 C C . ALA A 1 97 ? -8.890 4.456 -14.851 1.00 87.31 97 ALA A C 1
ATOM 712 O O . ALA A 1 97 ? -9.565 4.083 -15.807 1.00 87.31 97 ALA A O 1
ATOM 713 N N . PHE A 1 98 ? -7.911 5.355 -14.970 1.00 89.25 98 PHE A N 1
ATOM 714 C CA . PHE A 1 98 ? -7.551 6.001 -16.233 1.00 89.25 98 PHE A CA 1
ATOM 715 C C . PHE A 1 98 ? -6.324 5.366 -16.907 1.00 89.25 98 PHE A C 1
ATOM 717 O O . PHE A 1 98 ? -5.861 5.889 -17.916 1.00 89.25 98 PHE A O 1
ATOM 724 N N . GLN A 1 99 ? -5.797 4.261 -16.358 1.00 86.50 99 GLN A N 1
ATOM 725 C CA . GLN A 1 99 ? -4.570 3.589 -16.812 1.00 86.50 99 GLN A CA 1
ATOM 726 C C . GLN A 1 99 ? -3.408 4.568 -17.044 1.00 86.50 99 GLN A C 1
ATOM 728 O O . GLN A 1 99 ? -2.753 4.569 -18.087 1.00 86.50 99 GLN A O 1
ATOM 733 N N . LEU A 1 100 ? -3.170 5.449 -16.070 1.00 86.75 100 LEU A N 1
ATOM 734 C CA . LEU A 1 100 ? -2.149 6.485 -16.189 1.00 86.75 100 LEU A CA 1
ATOM 735 C C . LEU A 1 100 ? -0.756 5.885 -16.003 1.00 86.75 100 LEU A C 1
ATOM 737 O O . LEU A 1 100 ? -0.382 5.458 -14.912 1.00 86.75 100 LEU A O 1
ATOM 741 N N . GLY A 1 101 ? 0.046 5.951 -17.061 1.00 86.69 101 GLY A N 1
ATOM 742 C CA . GLY A 1 101 ? 1.447 5.548 -17.040 1.00 86.69 101 GLY A CA 1
ATOM 743 C C . GLY A 1 101 ? 1.690 4.127 -17.560 1.00 86.69 101 GLY A C 1
ATOM 744 O O . GLY A 1 101 ? 0.761 3.406 -17.922 1.00 86.69 101 GLY A O 1
ATOM 745 N N . PRO A 1 102 ? 2.965 3.722 -17.650 1.00 89.69 102 PRO A N 1
ATOM 746 C CA . PRO A 1 102 ? 3.344 2.446 -18.244 1.00 89.69 102 PRO A CA 1
ATOM 747 C C . PRO A 1 102 ? 2.947 1.251 -17.366 1.00 89.69 102 PRO A C 1
ATOM 749 O O . PRO A 1 102 ? 2.702 1.368 -16.164 1.00 89.69 102 PRO A O 1
ATOM 752 N N . HIS A 1 103 ? 2.925 0.053 -17.950 1.00 87.94 103 HIS A N 1
ATOM 753 C CA . HIS A 1 103 ? 2.625 -1.179 -17.210 1.00 87.94 103 HIS A CA 1
ATOM 754 C C . HIS A 1 103 ? 3.606 -1.417 -16.043 1.00 87.94 103 HIS A C 1
ATOM 756 O O . HIS A 1 103 ? 3.203 -1.834 -14.957 1.00 87.94 103 HIS A O 1
ATOM 762 N N . THR A 1 104 ? 4.885 -1.079 -16.235 1.00 88.44 104 THR A N 1
ATOM 763 C CA . THR A 1 104 ? 5.933 -1.151 -15.202 1.00 88.44 104 THR A CA 1
ATOM 764 C C . THR A 1 104 ? 5.630 -0.253 -13.999 1.00 88.44 104 THR A C 1
ATOM 766 O O . THR A 1 104 ? 5.891 -0.644 -12.861 1.00 88.44 104 THR A O 1
ATOM 769 N N . PHE A 1 105 ? 4.998 0.905 -14.214 1.00 89.00 105 PHE A N 1
ATOM 770 C CA . PHE A 1 105 ? 4.563 1.794 -13.134 1.00 89.00 105 PHE A CA 1
ATOM 771 C C . PHE A 1 105 ? 3.434 1.173 -12.299 1.00 89.00 105 PHE A C 1
ATOM 773 O O . PHE A 1 105 ? 3.504 1.164 -11.070 1.00 89.00 105 PHE A O 1
ATOM 780 N N . HIS A 1 106 ? 2.438 0.563 -12.946 1.00 89.75 106 HIS A N 1
ATOM 781 C CA . HIS A 1 106 ? 1.369 -0.154 -12.246 1.00 89.75 106 HIS A CA 1
ATOM 782 C C . HIS A 1 106 ? 1.915 -1.331 -11.419 1.00 89.75 106 HIS A C 1
ATOM 784 O O . HIS A 1 106 ? 1.514 -1.522 -10.270 1.00 89.75 106 HIS A O 1
ATOM 790 N N . GLN A 1 107 ? 2.881 -2.084 -11.956 1.00 89.88 107 GLN A N 1
ATOM 791 C CA . GLN A 1 107 ? 3.557 -3.155 -11.215 1.00 89.88 107 GLN A CA 1
ATOM 792 C C . GLN A 1 107 ? 4.346 -2.624 -10.012 1.00 89.88 107 GLN A C 1
ATOM 794 O O . GLN A 1 107 ? 4.298 -3.235 -8.945 1.00 89.88 107 GLN A O 1
ATOM 799 N N . ALA A 1 108 ? 5.016 -1.476 -10.141 1.00 90.81 108 ALA A N 1
ATOM 800 C CA . ALA A 1 108 ? 5.718 -0.838 -9.029 1.00 90.81 108 ALA A CA 1
ATOM 801 C C . ALA A 1 108 ? 4.761 -0.427 -7.900 1.00 90.81 108 ALA A C 1
ATOM 803 O O . ALA A 1 108 ? 5.067 -0.628 -6.724 1.00 90.81 108 ALA A O 1
ATOM 804 N N . ILE A 1 109 ? 3.581 0.095 -8.248 1.00 89.56 109 ILE A N 1
ATOM 805 C CA . ILE A 1 109 ? 2.529 0.433 -7.284 1.00 89.56 109 ILE A CA 1
ATOM 806 C C . ILE A 1 109 ? 2.013 -0.821 -6.570 1.00 89.56 109 ILE A C 1
ATOM 808 O O . ILE A 1 109 ? 1.893 -0.822 -5.345 1.00 89.56 109 ILE A O 1
ATOM 812 N N . LEU A 1 110 ? 1.730 -1.899 -7.307 1.00 90.44 110 LEU A N 1
ATOM 813 C CA . LEU A 1 110 ? 1.281 -3.165 -6.716 1.00 90.44 110 LEU A CA 1
ATOM 814 C C . LEU A 1 110 ? 2.348 -3.773 -5.803 1.00 90.44 110 LEU A C 1
ATOM 816 O O . LEU A 1 110 ? 2.022 -4.264 -4.723 1.00 90.44 110 LEU A O 1
ATOM 820 N N . LEU A 1 111 ? 3.620 -3.685 -6.196 1.00 92.19 111 LEU A N 1
ATOM 821 C CA . LEU A 1 111 ? 4.751 -4.101 -5.373 1.00 92.19 111 LEU A CA 1
ATOM 822 C C . LEU A 1 111 ? 4.829 -3.270 -4.087 1.00 92.19 111 LEU A C 1
ATOM 824 O O . LEU A 1 111 ? 4.960 -3.827 -3.000 1.00 92.19 111 LEU A O 1
ATOM 828 N N . TYR A 1 112 ? 4.684 -1.947 -4.193 1.00 90.12 112 TYR A N 1
ATOM 829 C CA . TYR A 1 112 ? 4.632 -1.038 -3.050 1.00 90.12 112 TYR A CA 1
ATOM 830 C C . TYR A 1 112 ? 3.484 -1.379 -2.094 1.00 90.12 112 TYR A C 1
ATOM 832 O O . TYR A 1 112 ? 3.708 -1.486 -0.885 1.00 90.12 112 TYR A O 1
ATOM 840 N N . ILE A 1 113 ? 2.279 -1.617 -2.616 1.00 88.44 113 ILE A N 1
ATOM 841 C CA . ILE A 1 113 ? 1.116 -2.037 -1.825 1.00 88.44 113 ILE A CA 1
ATOM 842 C C . ILE A 1 113 ? 1.392 -3.383 -1.149 1.00 88.44 113 ILE A C 1
ATOM 844 O O . ILE A 1 113 ? 1.184 -3.521 0.056 1.00 88.44 113 ILE A O 1
ATOM 848 N N . GLY A 1 114 ? 1.910 -4.359 -1.895 1.00 88.88 114 GLY A N 1
ATOM 849 C CA . GLY A 1 114 ? 2.202 -5.694 -1.385 1.00 88.88 114 GLY A CA 1
ATOM 850 C C . GLY A 1 114 ? 3.214 -5.678 -0.240 1.00 88.88 114 GLY A C 1
ATOM 851 O O . GLY A 1 114 ? 2.951 -6.223 0.833 1.00 88.88 114 GLY A O 1
ATOM 852 N N . VAL A 1 115 ? 4.330 -4.967 -0.419 1.00 89.62 115 VAL A N 1
ATOM 853 C CA . VAL A 1 115 ? 5.334 -4.755 0.634 1.00 89.62 115 VAL A CA 1
ATOM 854 C C . VAL A 1 115 ? 4.706 -4.047 1.836 1.00 89.62 115 VAL A C 1
ATOM 856 O O . VAL A 1 115 ? 4.871 -4.485 2.975 1.00 89.62 115 VAL A O 1
ATOM 859 N N . SER A 1 116 ? 3.913 -3.004 1.602 1.00 87.12 116 SER A N 1
ATOM 860 C CA . SER A 1 116 ? 3.243 -2.248 2.662 1.00 87.12 116 SER A CA 1
ATOM 861 C C . SER A 1 116 ? 2.260 -3.093 3.485 1.00 87.12 116 SER A C 1
ATOM 863 O O . SER A 1 116 ? 2.136 -2.890 4.700 1.00 87.12 116 SER A O 1
ATOM 865 N N . LEU A 1 117 ? 1.585 -4.063 2.865 1.00 85.75 117 LEU A N 1
ATOM 866 C CA . LEU A 1 117 ? 0.701 -5.019 3.537 1.00 85.75 117 LEU A CA 1
ATOM 867 C C . LEU A 1 117 ? 1.474 -6.004 4.416 1.00 85.75 117 LEU A C 1
ATOM 869 O O . LEU A 1 117 ? 1.090 -6.237 5.565 1.00 85.75 117 LEU A O 1
ATOM 873 N N . ILE A 1 118 ? 2.603 -6.512 3.920 1.00 88.44 118 ILE A N 1
ATOM 874 C CA . ILE A 1 118 ? 3.507 -7.370 4.694 1.00 88.44 118 ILE A CA 1
ATOM 875 C C . ILE A 1 118 ? 4.036 -6.606 5.916 1.00 88.44 118 ILE A C 1
ATOM 877 O O . ILE A 1 118 ? 3.981 -7.110 7.036 1.00 88.44 118 ILE A O 1
ATOM 881 N N . PHE A 1 119 ? 4.454 -5.348 5.755 1.00 85.25 119 PHE A N 1
ATOM 882 C CA . PHE A 1 119 ? 4.850 -4.507 6.891 1.00 85.25 119 PHE A CA 1
ATOM 883 C C . PHE A 1 119 ? 3.703 -4.273 7.884 1.00 85.25 119 PHE A C 1
ATOM 885 O O . PHE A 1 119 ? 3.916 -4.296 9.099 1.00 85.25 119 PHE A O 1
ATOM 892 N N . SER A 1 120 ? 2.474 -4.100 7.392 1.00 81.62 120 SER A N 1
ATOM 893 C CA . SER A 1 120 ? 1.287 -3.928 8.241 1.00 81.62 120 SER A CA 1
ATOM 894 C C . SER A 1 120 ? 1.023 -5.152 9.126 1.00 81.62 120 SER A C 1
ATOM 896 O O . SER A 1 120 ? 0.607 -4.988 10.277 1.00 81.62 120 SER A O 1
ATOM 898 N N . PHE A 1 121 ? 1.335 -6.363 8.640 1.00 83.88 121 PHE A N 1
ATOM 899 C CA . PHE A 1 121 ? 1.285 -7.590 9.441 1.00 83.88 121 PHE A CA 1
ATOM 900 C C . PHE A 1 121 ? 2.226 -7.513 10.650 1.00 83.88 121 PHE A C 1
ATOM 902 O O . PHE A 1 121 ? 1.794 -7.748 11.781 1.00 83.88 121 PHE A O 1
ATOM 909 N N . PHE A 1 122 ? 3.489 -7.134 10.438 1.00 84.00 122 PHE A N 1
ATOM 910 C CA . PHE A 1 122 ? 4.480 -7.053 11.517 1.00 84.00 122 PHE A CA 1
ATOM 911 C C . PHE A 1 122 ? 4.177 -5.925 12.508 1.00 84.00 122 PHE A C 1
ATOM 913 O O . PHE A 1 122 ? 4.307 -6.107 13.718 1.00 84.00 122 PHE A O 1
ATOM 920 N N . MET A 1 123 ? 3.703 -4.776 12.020 1.00 79.81 123 MET A N 1
ATOM 921 C CA . MET A 1 123 ? 3.394 -3.615 12.863 1.00 79.81 123 MET A CA 1
ATOM 922 C C . MET A 1 123 ? 2.065 -3.722 13.623 1.00 79.81 123 MET A C 1
ATOM 924 O O . MET A 1 123 ? 1.779 -2.863 14.470 1.00 79.81 123 MET A O 1
ATOM 928 N N . ARG A 1 124 ? 1.255 -4.753 13.329 1.00 79.38 124 ARG A N 1
ATOM 929 C CA . ARG A 1 124 ? -0.130 -4.898 13.809 1.00 79.38 124 ARG A CA 1
ATOM 930 C C . ARG A 1 124 ? -0.935 -3.625 13.530 1.00 79.38 124 ARG A C 1
ATOM 932 O O . ARG A 1 124 ? -1.541 -3.051 14.434 1.00 79.38 124 ARG A O 1
ATOM 939 N N . TYR A 1 125 ? -0.860 -3.145 12.291 1.00 75.25 125 TYR A N 1
ATOM 940 C CA . TYR A 1 125 ? -1.503 -1.906 11.866 1.00 75.25 125 TYR A CA 1
ATOM 941 C C . TYR A 1 125 ? -2.734 -2.201 11.004 1.00 75.25 125 TYR A C 1
ATOM 943 O O . TYR A 1 125 ? -2.626 -2.862 9.973 1.00 75.25 125 TYR A O 1
ATOM 951 N N . GLY A 1 126 ? -3.894 -1.705 11.443 1.00 67.50 126 GLY A N 1
ATOM 952 C CA . GLY A 1 126 ? -5.195 -1.891 10.785 1.00 67.50 126 GLY A CA 1
ATOM 953 C C . GLY A 1 126 ? -5.627 -0.736 9.879 1.00 67.50 126 GLY A C 1
ATOM 954 O O . GLY A 1 126 ? -6.805 -0.619 9.559 1.00 67.50 126 GLY A O 1
ATOM 955 N N . GLY A 1 127 ? -4.718 0.181 9.541 1.00 73.69 127 GLY A N 1
ATOM 956 C CA . GLY A 1 127 ? -5.006 1.299 8.640 1.00 73.69 127 GLY A CA 1
ATOM 957 C C . GLY A 1 127 ? -4.754 0.960 7.172 1.00 73.69 127 GLY A C 1
ATOM 958 O O . GLY A 1 127 ? -4.512 -0.194 6.819 1.00 73.69 127 GLY A O 1
ATOM 959 N N . CYS A 1 128 ? -4.769 1.994 6.328 1.00 75.50 128 CYS A N 1
ATOM 960 C CA . CYS A 1 128 ? -4.433 1.866 4.911 1.00 75.50 128 CYS A CA 1
ATOM 961 C C . CYS A 1 128 ? -3.032 1.309 4.662 1.00 75.50 128 CYS A C 1
ATOM 963 O O . CYS A 1 128 ? -2.062 1.801 5.246 1.00 75.50 128 CYS A O 1
ATOM 965 N N . GLU A 1 129 ? -2.923 0.388 3.703 1.00 74.50 129 GLU A N 1
ATOM 966 C CA . GLU A 1 129 ? -1.662 -0.154 3.197 1.00 74.50 129 GLU A CA 1
ATOM 967 C C . GLU A 1 129 ? -0.697 0.957 2.781 1.00 74.50 129 GLU A C 1
ATOM 969 O O . GLU A 1 129 ? 0.424 1.006 3.267 1.00 74.50 129 GLU A O 1
ATOM 974 N N . VAL A 1 130 ? -1.165 1.943 2.016 1.00 74.25 130 VAL A N 1
ATOM 975 C CA . VAL A 1 130 ? -0.377 3.100 1.555 1.00 74.25 130 VAL A CA 1
ATOM 976 C C . VAL A 1 130 ? 0.172 3.971 2.693 1.00 74.25 130 VAL A C 1
ATOM 978 O O . VAL A 1 130 ? 1.070 4.779 2.482 1.00 74.25 130 VAL A O 1
ATOM 981 N N . MET A 1 131 ? -0.340 3.816 3.916 1.00 71.94 131 MET A N 1
ATOM 982 C CA . MET A 1 131 ? 0.072 4.590 5.090 1.00 71.94 131 MET A CA 1
ATOM 983 C C . MET A 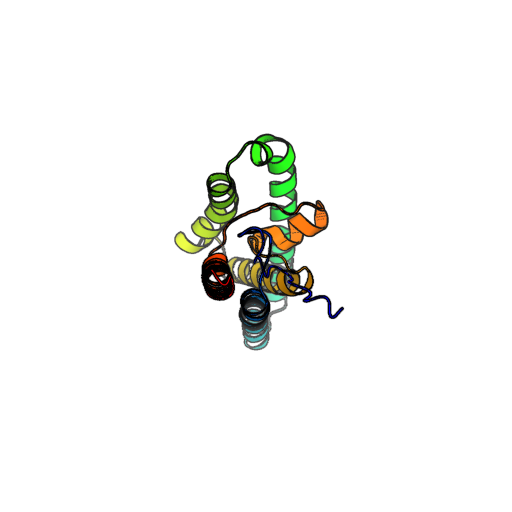1 131 ? 0.920 3.797 6.084 1.00 71.94 131 MET A C 1
ATOM 985 O O . MET A 1 131 ? 1.374 4.379 7.068 1.00 71.94 131 MET A O 1
ATOM 989 N N . SER A 1 132 ? 1.166 2.504 5.863 1.00 67.06 132 SER A N 1
ATOM 990 C CA . SER A 1 132 ? 1.945 1.699 6.809 1.00 67.06 132 SER A CA 1
ATOM 991 C C . SER A 1 132 ? 3.409 2.155 6.870 1.00 67.06 132 SER A C 1
ATOM 993 O O . SER A 1 132 ? 3.945 2.370 7.958 1.00 67.06 132 SER A O 1
ATOM 995 N N . ILE A 1 133 ? 4.026 2.406 5.712 1.00 70.00 133 ILE A N 1
ATOM 996 C CA . ILE A 1 133 ? 5.409 2.890 5.604 1.00 70.00 133 ILE A CA 1
ATOM 997 C C . ILE A 1 133 ? 5.536 4.355 6.065 1.00 70.00 133 ILE A C 1
ATOM 999 O O . ILE A 1 133 ? 6.375 4.628 6.929 1.00 70.00 133 ILE A O 1
ATOM 1003 N N . PRO A 1 134 ? 4.702 5.307 5.594 1.00 65.81 134 PRO A N 1
ATOM 1004 C CA . PRO A 1 134 ? 4.704 6.665 6.137 1.00 65.81 134 PRO A CA 1
ATOM 1005 C C . PRO A 1 134 ? 4.441 6.720 7.646 1.00 65.81 134 PRO A C 1
ATOM 1007 O O . PRO A 1 134 ? 5.090 7.480 8.359 1.00 65.81 134 PRO A O 1
ATOM 1010 N N . GLY A 1 135 ? 3.526 5.894 8.158 1.00 64.94 135 GLY A N 1
ATOM 1011 C CA . GLY A 1 135 ? 3.217 5.824 9.585 1.00 64.94 135 GLY A CA 1
ATOM 1012 C C . GLY A 1 135 ? 4.404 5.361 10.428 1.00 64.94 135 GLY A C 1
ATOM 1013 O O . GLY A 1 135 ? 4.622 5.894 11.519 1.00 64.94 135 GLY A O 1
ATOM 1014 N N . LEU A 1 136 ? 5.216 4.437 9.902 1.00 71.00 136 LEU A N 1
ATOM 1015 C CA . LEU A 1 136 ? 6.476 4.021 10.519 1.00 71.00 136 LEU A CA 1
ATOM 1016 C C . LEU A 1 136 ? 7.504 5.161 10.519 1.00 71.00 136 LEU A C 1
ATOM 1018 O O . LEU A 1 136 ? 8.071 5.469 11.567 1.00 71.00 136 LEU A O 1
ATOM 1022 N N . LEU A 1 137 ? 7.700 5.818 9.370 1.00 71.44 137 LEU A N 1
ATOM 1023 C CA . LEU A 1 137 ? 8.673 6.904 9.208 1.00 71.44 137 LEU A CA 1
ATOM 1024 C C . LEU A 1 137 ? 8.336 8.115 10.092 1.00 71.44 137 LEU A C 1
ATOM 1026 O O . LEU A 1 137 ? 9.210 8.709 10.717 1.00 71.44 137 LEU A O 1
ATOM 1030 N N . LEU A 1 138 ? 7.051 8.459 10.171 1.00 67.44 138 LEU A N 1
ATOM 1031 C CA . LEU A 1 138 ? 6.550 9.614 10.915 1.00 67.44 138 LEU A CA 1
ATOM 1032 C C . LEU A 1 138 ? 6.185 9.296 12.359 1.00 67.44 138 LEU A C 1
ATOM 1034 O O . LEU A 1 138 ? 5.774 10.195 13.089 1.00 67.44 138 LEU A O 1
ATOM 1038 N N . ARG A 1 139 ? 6.305 8.029 12.777 1.00 67.44 139 ARG A N 1
ATOM 1039 C CA . ARG A 1 139 ? 5.837 7.531 14.079 1.00 67.44 139 ARG A CA 1
ATOM 1040 C C . ARG A 1 139 ? 4.384 7.932 14.379 1.00 67.44 139 ARG A C 1
ATOM 1042 O O . ARG A 1 139 ? 4.020 8.150 15.533 1.00 67.44 139 ARG A O 1
ATOM 1049 N N . THR A 1 140 ? 3.535 8.018 13.350 1.00 65.81 140 THR A N 1
ATOM 1050 C CA . THR A 1 140 ? 2.108 8.339 13.505 1.00 65.81 140 THR A CA 1
ATOM 1051 C C . THR A 1 140 ? 1.239 7.154 13.094 1.00 65.81 140 THR A C 1
ATOM 1053 O O . THR A 1 140 ? 1.433 6.555 12.042 1.00 65.81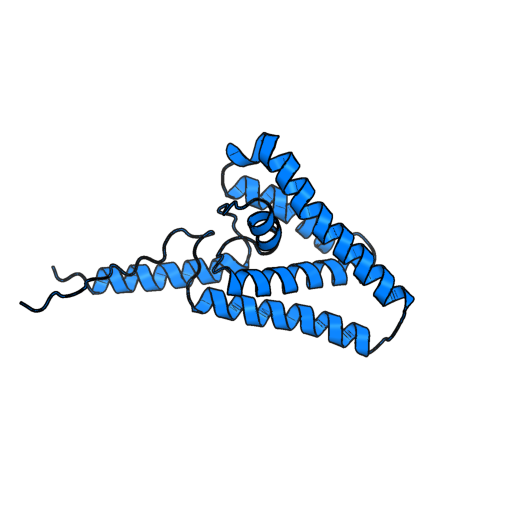 140 THR A O 1
ATOM 1056 N N . ARG A 1 141 ? 0.248 6.809 13.925 1.00 65.00 141 ARG A N 1
ATOM 1057 C CA . ARG A 1 141 ? -0.778 5.802 13.606 1.00 65.00 141 ARG A CA 1
ATOM 1058 C C . ARG A 1 141 ? -2.100 6.504 13.321 1.00 65.00 141 ARG A C 1
ATOM 1060 O O . ARG A 1 141 ? -2.890 6.741 14.236 1.00 65.00 141 ARG A O 1
ATOM 1067 N N . GLN A 1 142 ? -2.316 6.892 12.069 1.00 63.97 142 GLN A N 1
ATOM 1068 C CA . GLN A 1 142 ? -3.541 7.582 11.668 1.00 63.97 142 GLN A CA 1
ATOM 1069 C C . GLN A 1 142 ? -4.645 6.577 11.331 1.00 63.97 142 GLN A C 1
ATOM 1071 O O . GLN A 1 142 ? -4.402 5.607 10.630 1.00 63.97 142 GLN A O 1
ATOM 1076 N N . ALA A 1 143 ? -5.873 6.817 11.793 1.00 61.19 143 ALA A N 1
ATOM 1077 C CA . ALA A 1 143 ? -7.007 6.007 11.361 1.00 61.19 143 ALA A CA 1
ATOM 1078 C C . ALA A 1 143 ? -7.390 6.406 9.931 1.00 61.19 143 ALA A C 1
ATOM 1080 O O . ALA A 1 143 ? -7.898 7.513 9.738 1.00 61.19 143 ALA A O 1
ATOM 1081 N N . VAL A 1 144 ? -7.116 5.534 8.958 1.00 65.88 144 VAL A N 1
ATOM 1082 C CA . VAL A 1 144 ? -7.466 5.695 7.534 1.00 65.88 144 VAL A CA 1
ATOM 1083 C C . VAL A 1 144 ? -8.108 4.397 7.054 1.00 65.88 144 VAL A C 1
ATOM 1085 O O . VAL A 1 144 ? -7.618 3.316 7.392 1.00 65.88 144 VAL A O 1
ATOM 1088 N N . TYR A 1 145 ? -9.207 4.502 6.306 1.00 71.19 145 TYR A N 1
ATOM 1089 C CA . TYR A 1 145 ? -9.925 3.339 5.795 1.00 71.19 145 TYR A CA 1
ATOM 1090 C C . TYR A 1 145 ? -9.346 2.899 4.455 1.00 71.19 145 TYR A C 1
ATOM 1092 O O . TYR A 1 145 ? -9.212 3.709 3.550 1.00 71.19 145 TYR A O 1
ATOM 1100 N N . CYS A 1 146 ? -9.030 1.617 4.317 1.00 74.25 146 CYS A N 1
ATOM 1101 C CA . CYS A 1 146 ? -8.704 1.003 3.031 1.00 74.25 146 CYS A CA 1
ATOM 1102 C C . CYS A 1 146 ? -9.653 -0.168 2.750 1.00 74.25 146 CYS A C 1
ATOM 1104 O O . CYS A 1 146 ? -10.352 -0.608 3.668 1.00 74.25 146 CYS A O 1
ATOM 1106 N N . PRO A 1 147 ? -9.692 -0.699 1.513 1.00 70.19 147 PRO A N 1
ATOM 1107 C CA . PRO A 1 147 ? -10.591 -1.796 1.151 1.00 70.19 147 PRO A CA 1
ATOM 1108 C C . PRO A 1 147 ? -10.498 -3.005 2.096 1.00 70.19 147 PRO A C 1
ATOM 1110 O O . PRO A 1 147 ? -11.508 -3.618 2.432 1.00 70.19 147 PRO A O 1
ATOM 1113 N N . LEU A 1 148 ? -9.302 -3.304 2.613 1.00 70.38 148 LEU A N 1
ATOM 1114 C CA . LEU A 1 148 ? -9.084 -4.413 3.549 1.00 70.38 148 LEU A CA 1
ATOM 1115 C C . LEU A 1 148 ? -9.637 -4.167 4.962 1.00 70.38 148 LEU A C 1
ATOM 1117 O O . LEU A 1 148 ? -9.802 -5.123 5.720 1.00 70.38 148 LEU A O 1
ATOM 1121 N N . ASN A 1 149 ? -10.009 -2.932 5.312 1.00 75.81 149 ASN A N 1
ATOM 1122 C CA . ASN A 1 149 ? -10.632 -2.633 6.605 1.00 75.81 149 ASN A CA 1
ATOM 1123 C C . ASN A 1 149 ? -12.040 -3.224 6.733 1.00 75.81 149 ASN A C 1
ATOM 1125 O O . ASN A 1 149 ? -12.562 -3.280 7.844 1.00 75.81 149 ASN A O 1
ATOM 1129 N N . VAL 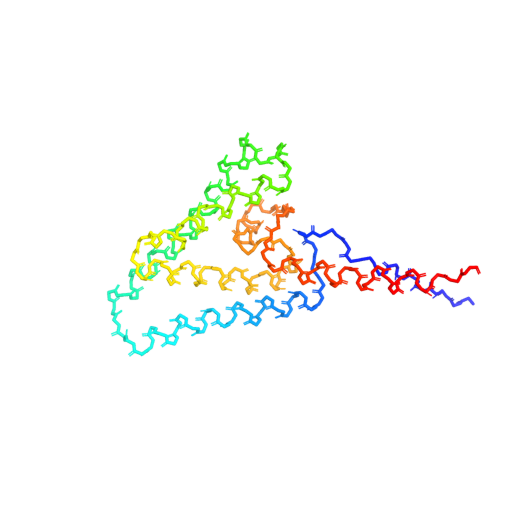A 1 150 ? -12.661 -3.676 5.636 1.00 76.88 150 VAL A N 1
ATOM 1130 C CA . VAL A 1 150 ? -13.937 -4.407 5.692 1.00 76.88 150 VAL A CA 1
ATOM 1131 C C . VAL A 1 150 ? -13.784 -5.680 6.528 1.00 76.88 150 VAL A C 1
ATOM 1133 O O . VAL A 1 150 ? -14.635 -5.966 7.365 1.00 76.88 150 VAL A O 1
ATOM 1136 N N . ILE A 1 151 ? -12.670 -6.400 6.372 1.00 76.38 151 ILE A N 1
ATOM 1137 C CA . ILE A 1 151 ? -12.382 -7.617 7.146 1.00 76.38 151 ILE A CA 1
ATOM 1138 C C . ILE A 1 151 ? -12.224 -7.264 8.623 1.00 76.38 151 ILE A C 1
ATOM 1140 O O . ILE A 1 151 ? -12.793 -7.932 9.483 1.00 76.38 151 ILE A O 1
ATOM 1144 N N . ASP A 1 152 ? -11.526 -6.165 8.914 1.00 76.75 152 ASP A N 1
ATOM 1145 C CA . ASP A 1 152 ? -11.352 -5.707 10.288 1.00 76.75 152 ASP A CA 1
ATOM 1146 C C . ASP A 1 152 ? -12.681 -5.265 10.919 1.00 76.75 152 ASP A C 1
ATOM 1148 O O . ASP A 1 152 ? -12.882 -5.417 12.121 1.00 76.75 152 ASP A O 1
ATOM 1152 N N . ALA A 1 153 ? -13.604 -4.715 10.124 1.00 77.50 153 ALA A N 1
ATOM 1153 C CA . ALA A 1 153 ? -14.931 -4.322 10.589 1.00 77.50 153 ALA A CA 1
ATOM 1154 C C . ALA A 1 153 ? -15.793 -5.543 10.925 1.00 77.50 153 ALA A C 1
ATOM 1156 O O . ALA A 1 153 ? -16.514 -5.530 11.923 1.00 77.50 153 ALA A O 1
ATOM 1157 N N . VAL A 1 154 ? -15.684 -6.607 10.128 1.00 81.50 154 VAL A N 1
ATOM 1158 C CA . VAL A 1 154 ? -16.346 -7.885 10.403 1.00 81.50 154 VAL A CA 1
ATOM 1159 C C . VAL A 1 154 ? -15.756 -8.534 11.654 1.00 81.50 154 VAL A C 1
ATOM 1161 O O . VAL A 1 154 ? -16.510 -8.923 12.542 1.00 81.50 154 VAL A O 1
ATOM 1164 N N . GLU A 1 155 ? -14.427 -8.602 11.770 1.00 80.00 155 GLU A N 1
ATOM 1165 C CA . GLU A 1 155 ? -13.760 -9.181 12.944 1.00 80.00 155 GLU A CA 1
ATOM 1166 C C . GLU A 1 155 ? -14.123 -8.397 14.217 1.00 80.00 155 GLU A C 1
ATOM 1168 O O . GLU A 1 155 ? -14.467 -8.999 15.235 1.00 80.00 155 GLU A O 1
ATOM 1173 N N . LYS A 1 156 ? -14.194 -7.061 14.130 1.00 80.50 156 LYS A N 1
ATOM 1174 C CA . LYS A 1 156 ? -14.722 -6.212 15.201 1.00 80.50 156 LYS A CA 1
ATOM 1175 C C . LYS A 1 156 ? -16.148 -6.581 15.598 1.00 80.50 156 LYS A C 1
ATOM 1177 O O . LYS A 1 156 ? -16.413 -6.784 16.778 1.00 80.50 156 LYS A O 1
ATOM 1182 N N . ALA A 1 157 ? -17.060 -6.672 14.632 1.00 81.94 157 ALA A N 1
ATOM 1183 C CA . ALA A 1 157 ? -18.465 -6.967 14.901 1.00 81.94 157 ALA A CA 1
ATOM 1184 C C . ALA A 1 157 ? -18.660 -8.344 15.558 1.00 81.94 157 ALA A C 1
ATOM 1186 O O . ALA A 1 157 ? -19.525 -8.500 16.420 1.00 81.94 157 ALA A O 1
ATOM 1187 N N . VAL A 1 158 ? -17.847 -9.335 15.179 1.00 82.62 158 VAL A N 1
ATOM 1188 C CA . VAL A 1 158 ? -17.860 -10.676 15.783 1.00 82.62 158 VAL A CA 1
ATOM 1189 C C . VAL A 1 158 ? -17.364 -10.630 17.228 1.00 82.62 158 VAL A C 1
ATOM 1191 O O . VAL A 1 158 ? -18.020 -11.177 18.113 1.00 82.62 158 VAL A O 1
ATOM 1194 N N . VAL A 1 159 ? -16.236 -9.960 17.479 1.00 79.44 159 VAL A N 1
ATOM 1195 C CA . VAL A 1 159 ? -15.658 -9.829 18.826 1.00 79.44 159 VAL A CA 1
ATOM 1196 C C . VAL A 1 159 ? -16.603 -9.064 19.756 1.00 79.44 159 VAL A C 1
ATOM 1198 O O . VAL A 1 159 ? -16.872 -9.522 20.868 1.00 79.44 159 VAL A O 1
ATOM 1201 N N . ASP A 1 160 ? -17.175 -7.956 19.282 1.00 79.31 160 ASP A N 1
ATOM 1202 C CA . ASP A 1 160 ? -18.112 -7.144 20.058 1.00 79.31 160 ASP A CA 1
ATOM 1203 C C . ASP A 1 160 ? -19.392 -7.949 20.389 1.00 79.31 160 ASP A C 1
ATOM 1205 O O . ASP A 1 160 ? -19.825 -7.953 21.544 1.00 79.31 160 ASP A O 1
ATOM 1209 N N . ARG A 1 161 ? -19.943 -8.735 19.444 1.00 79.31 161 ARG A N 1
ATOM 1210 C CA . ARG A 1 161 ? -21.081 -9.645 19.711 1.00 79.31 161 ARG A CA 1
ATOM 1211 C C . ARG A 1 161 ? -20.762 -10.700 20.769 1.00 79.31 161 ARG A C 1
ATOM 1213 O O . ARG A 1 161 ? -21.508 -10.835 21.736 1.00 79.31 161 ARG A O 1
ATOM 1220 N N . GLN A 1 162 ? -19.634 -11.394 20.635 1.00 77.00 162 GLN A N 1
ATOM 1221 C CA . GLN A 1 162 ? -19.226 -12.427 21.592 1.00 77.00 162 GLN A CA 1
ATOM 1222 C C . GLN A 1 162 ? -18.939 -11.881 22.995 1.00 77.00 162 GLN A C 1
ATOM 1224 O O . GLN A 1 162 ? -18.953 -12.643 23.964 1.00 77.00 162 GLN A O 1
ATOM 1229 N N . SER A 1 163 ? -18.607 -10.592 23.106 1.00 69.75 163 SER A N 1
ATOM 1230 C CA . SER A 1 163 ? -18.458 -9.923 24.398 1.00 69.75 163 SER A CA 1
ATOM 1231 C C . SER A 1 163 ? -19.819 -9.658 25.049 1.00 69.75 163 SER A C 1
ATOM 1233 O O . SER A 1 163 ? -19.978 -9.937 26.232 1.00 69.75 163 SER A O 1
ATOM 1235 N N . SER A 1 164 ? -20.821 -9.236 24.266 1.00 68.31 164 SER A N 1
ATOM 1236 C CA . SER A 1 164 ? -22.178 -8.961 24.759 1.00 68.31 164 SER A CA 1
ATOM 1237 C C . SER A 1 164 ? -22.938 -10.212 25.210 1.00 68.31 164 SER A C 1
ATOM 1239 O O . SER A 1 164 ? -23.709 -10.151 26.159 1.00 68.31 164 SER A O 1
ATOM 1241 N N . GLU A 1 165 ? -22.691 -11.361 24.578 1.00 70.38 165 GLU A N 1
ATOM 1242 C CA . GLU A 1 165 ? -23.300 -12.645 24.962 1.00 70.38 165 GLU A CA 1
ATOM 1243 C C . GLU A 1 165 ? -22.679 -13.248 26.232 1.00 70.38 165 GLU A C 1
ATOM 1245 O O . GLU A 1 165 ? -23.284 -14.108 26.869 1.00 70.38 165 GLU A O 1
ATOM 1250 N N . ARG A 1 166 ? -21.466 -12.817 26.603 1.00 60.81 166 ARG A N 1
ATOM 1251 C CA . ARG A 1 166 ? -20.720 -13.324 27.765 1.00 60.81 166 ARG A CA 1
ATOM 1252 C C . ARG A 1 166 ? -20.910 -12.505 29.038 1.00 60.81 166 ARG A C 1
ATOM 1254 O O . ARG A 1 166 ? -20.340 -12.878 30.060 1.00 60.81 166 ARG A O 1
ATOM 1261 N N . GLU A 1 167 ? -21.681 -11.424 28.995 1.00 52.28 167 GLU A N 1
ATOM 1262 C CA . GLU A 1 167 ? -22.015 -10.617 30.170 1.00 52.28 167 GLU A CA 1
ATOM 1263 C C . GLU A 1 167 ? -23.316 -11.182 30.781 1.00 52.28 167 GLU A C 1
ATOM 1265 O O . GLU A 1 167 ? -24.392 -10.969 30.215 1.00 52.28 167 GLU A O 1
ATOM 1270 N N . PRO A 1 168 ? -23.252 -11.991 31.864 1.00 55.38 168 PRO A N 1
ATOM 1271 C CA . PRO A 1 168 ? -24.458 -12.509 32.499 1.00 55.38 168 PRO A CA 1
ATOM 1272 C C . PRO A 1 168 ? -25.256 -11.337 33.083 1.00 55.38 168 PRO A C 1
ATOM 1274 O O . PRO A 1 168 ? -24.677 -10.446 33.707 1.00 55.38 168 PRO A O 1
ATOM 1277 N N . ARG A 1 169 ? -26.574 -11.338 32.843 1.00 51.56 169 ARG A N 1
ATOM 1278 C CA . ARG A 1 169 ? -27.516 -10.426 33.509 1.00 51.56 169 ARG A CA 1
ATOM 1279 C C . ARG A 1 169 ? -27.506 -10.623 35.019 1.00 51.56 169 ARG A C 1
ATOM 1281 O O . ARG A 1 169 ? -27.409 -11.796 35.445 1.00 51.56 169 ARG A O 1
#

Radius of gyration: 18.85 Å; chains: 1; bounding box: 45×39×64 Å

Foldseek 3Di:
DDDPPPPLPAQPDQLFAFDPVLLVVLLVLLCVLQVVLVVVCVVPPDPVLVVLLVVLLVVLLVVLLVCCVVCVVPPPVPDDQVVVQCVNCVVVCCCVVVVPDDPSNVSSVSNQLSVLSNLCSVVSTNHHSSCSSSCVVVVHRDRHDDPSSVVRVVVNVVSVVVSVVPDDD

Sequence (169 aa):
MTESVGTKNSYGKLGRDVGIVGRWMRLCVGGALVGGVIYQAALTPSTTAITELALYFAATLGAYPAASLLLGRLFLAKMNTWLRTAVLLAPLAAVFAFQLGPHTFHQAILLYIGVSLIFSFFMRYGGCEVMSIPGLLLRTRQAVYCPLNVIDAVEKAVVDRQSSEREPR